Protein AF-A0A0C9TDG8-F1 (afdb_monomer_lite)

pLDDT: mean 86.63, std 16.66, range [38.88, 98.75]

Organism: NCBI:txid664439

Foldseek 3Di:
DDDDDDPPPCPDDDDPLNVVLVVLLVVLVVLLCCLVPPDDALVQLVDADPVDGPDGNQVVLLVSLLVQVQQLCQLPDDPPREREPVPRDPPDVSSRDSVVVNVSSVVSNVSSVVQVVDPDSPPPDDHHYDYDDDD

Radius of gyration: 19.98 Å; chains: 1; bounding box: 39×64×62 Å

Secondary structure (DSSP, 8-state):
----------PPPPPHHHHHHHHHHHHHHHHHHHHHHT--STHHHHPPPSSSTT--HHHHHHHHHHHHHHHHHHHTSPSS-EEESTT--SS-GGGT-HHHHHHHHHHHHHHHHHGGGSSP--TT---EEE-----

Structure (mmCIF, N/CA/C/O backbone):
data_AF-A0A0C9TDG8-F1
#
_entry.id   AF-A0A0C9TDG8-F1
#
loop_
_atom_site.group_PDB
_atom_site.id
_atom_site.type_symbol
_atom_site.label_atom_id
_atom_site.label_alt_id
_atom_site.label_comp_id
_atom_site.label_asym_id
_atom_site.label_entity_id
_atom_site.label_seq_id
_atom_site.pdbx_PDB_ins_code
_atom_site.Cartn_x
_atom_site.Cartn_y
_atom_site.Car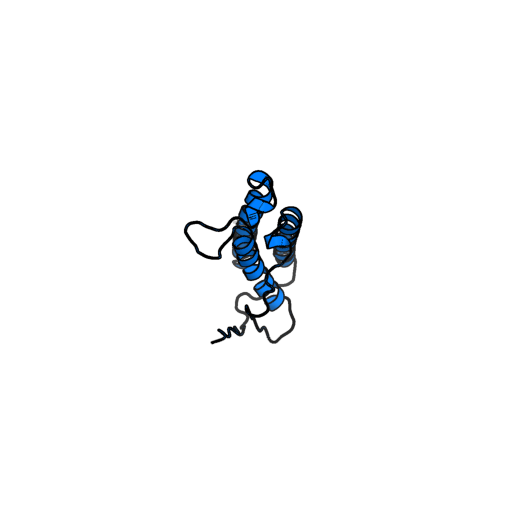tn_z
_atom_site.occupancy
_atom_site.B_iso_or_equiv
_atom_site.auth_seq_id
_atom_site.auth_comp_id
_atom_site.auth_asym_id
_atom_site.auth_atom_id
_atom_site.pdbx_PDB_model_num
ATOM 1 N N . MET A 1 1 ? 18.274 39.107 -44.497 1.00 38.97 1 MET A N 1
ATOM 2 C CA . MET A 1 1 ? 17.041 38.489 -43.977 1.00 38.97 1 MET A CA 1
ATOM 3 C C . MET A 1 1 ? 17.486 37.546 -42.884 1.00 38.97 1 MET A C 1
ATOM 5 O O . MET A 1 1 ? 18.145 36.566 -43.193 1.00 38.97 1 MET A O 1
ATOM 9 N N . SER A 1 2 ? 17.288 37.948 -41.633 1.00 38.88 2 SER A N 1
ATOM 10 C CA . SER A 1 2 ? 17.699 37.180 -40.458 1.00 38.88 2 SER A CA 1
ATOM 11 C C . SER A 1 2 ? 16.462 36.467 -39.932 1.00 38.88 2 SER A C 1
ATOM 13 O O . SER A 1 2 ? 15.526 37.137 -39.504 1.00 38.88 2 SER A O 1
ATOM 15 N N . GLU A 1 3 ? 16.435 35.140 -40.015 1.00 39.75 3 GLU A N 1
ATOM 16 C CA . GLU A 1 3 ? 15.420 34.321 -39.352 1.00 39.75 3 GLU A CA 1
ATOM 17 C C . GLU A 1 3 ? 15.849 34.093 -37.904 1.00 39.75 3 GLU A C 1
ATOM 19 O O . GLU A 1 3 ? 16.811 33.389 -37.605 1.00 39.75 3 GLU A O 1
ATOM 24 N N . THR A 1 4 ? 15.142 34.761 -37.002 1.00 43.66 4 THR A N 1
ATOM 25 C CA . THR A 1 4 ? 15.084 34.450 -35.577 1.00 43.66 4 THR A CA 1
ATOM 26 C C . THR A 1 4 ? 14.341 33.132 -35.392 1.00 43.66 4 THR A C 1
ATOM 28 O O . THR A 1 4 ? 13.128 33.079 -35.574 1.00 43.66 4 THR A O 1
ATOM 31 N N . THR A 1 5 ? 15.051 32.071 -35.017 1.00 43.44 5 THR A N 1
ATOM 32 C CA . THR A 1 5 ? 14.441 30.857 -34.465 1.00 43.44 5 THR A CA 1
ATOM 33 C C . THR A 1 5 ? 13.929 31.154 -33.061 1.00 43.44 5 THR A C 1
ATOM 35 O O . THR A 1 5 ? 14.720 31.376 -32.143 1.00 43.44 5 THR A O 1
ATOM 38 N N . GLU A 1 6 ? 12.605 31.179 -32.911 1.00 45.69 6 GLU A N 1
ATOM 39 C CA . GLU A 1 6 ? 11.919 31.178 -31.621 1.00 45.69 6 GLU A CA 1
ATOM 40 C C . GLU A 1 6 ? 12.302 29.918 -30.835 1.00 45.69 6 GLU A C 1
ATOM 42 O O . GLU A 1 6 ? 12.030 28.788 -31.243 1.00 45.69 6 GLU A O 1
ATOM 47 N N . SER A 1 7 ? 12.944 30.119 -29.688 1.00 45.50 7 SER A N 1
ATOM 48 C CA . SER A 1 7 ? 13.117 29.103 -28.658 1.00 45.50 7 SER A CA 1
ATOM 49 C C . SER A 1 7 ? 11.772 28.881 -27.967 1.00 45.50 7 SER A C 1
ATOM 51 O O . SER A 1 7 ? 11.445 29.564 -26.995 1.00 45.50 7 SER A O 1
ATOM 53 N N . GLY A 1 8 ? 10.976 27.960 -28.507 1.00 42.81 8 GLY A N 1
ATOM 54 C CA . GLY A 1 8 ? 9.799 27.431 -27.832 1.00 42.81 8 GLY A CA 1
ATOM 55 C C . GLY A 1 8 ? 10.227 26.680 -26.575 1.00 42.81 8 GLY A C 1
ATOM 56 O O . GLY A 1 8 ? 10.941 25.683 -26.658 1.00 42.81 8 GLY A O 1
ATOM 57 N N . ASP A 1 9 ? 9.794 27.183 -25.426 1.00 46.00 9 ASP A N 1
ATOM 58 C CA . ASP A 1 9 ? 9.895 26.546 -24.116 1.00 46.00 9 ASP A CA 1
ATOM 59 C C . ASP A 1 9 ? 9.060 25.251 -24.128 1.00 46.00 9 ASP A C 1
ATOM 61 O O . ASP A 1 9 ? 7.871 25.236 -23.810 1.00 46.00 9 ASP A O 1
ATOM 65 N N . HIS A 1 10 ? 9.645 24.163 -24.637 1.00 47.03 10 HIS A N 1
ATOM 66 C CA . HIS A 1 10 ? 9.066 22.825 -24.557 1.00 47.03 10 HIS A CA 1
ATOM 67 C C . HIS A 1 10 ? 9.347 22.293 -23.158 1.00 47.03 10 HIS A C 1
ATOM 69 O O . HIS A 1 10 ? 10.384 21.682 -22.903 1.00 47.03 10 HIS A O 1
ATOM 75 N N . ASN A 1 11 ? 8.414 22.537 -22.244 1.00 50.22 11 ASN A N 1
ATOM 76 C CA . ASN A 1 11 ? 8.374 21.786 -21.003 1.00 50.22 11 ASN A CA 1
ATOM 77 C C . ASN A 1 11 ? 8.141 20.309 -21.388 1.00 50.22 11 ASN A C 1
ATOM 79 O O . ASN A 1 11 ? 7.131 20.026 -22.039 1.00 50.22 11 ASN A O 1
ATOM 83 N N . PRO A 1 12 ? 9.069 19.377 -21.111 1.00 53.06 12 PRO A N 1
ATOM 84 C CA . PRO A 1 12 ? 8.899 17.993 -21.528 1.00 53.06 12 PRO A CA 1
ATOM 85 C C . PRO A 1 12 ? 7.684 17.399 -20.811 1.00 53.06 12 PRO A C 1
ATOM 87 O O . PRO A 1 12 ? 7.591 17.455 -19.585 1.00 53.06 12 PRO A O 1
ATOM 90 N N . GLU A 1 13 ? 6.750 16.840 -21.584 1.00 58.38 13 GLU A N 1
ATOM 91 C CA . GLU A 1 13 ? 5.613 16.095 -21.041 1.00 58.38 13 GLU A CA 1
ATOM 92 C C . GLU A 1 13 ? 6.117 15.033 -20.046 1.00 58.38 13 GLU A C 1
ATOM 94 O O . GLU A 1 13 ? 7.095 14.334 -20.347 1.00 58.38 13 GLU A O 1
ATOM 99 N N . PRO A 1 14 ? 5.488 14.890 -18.862 1.00 63.81 14 PRO A N 1
ATOM 100 C CA . PRO A 1 14 ? 5.902 13.897 -17.882 1.00 63.81 14 PRO A CA 1
ATOM 101 C C . PRO A 1 14 ? 5.906 12.506 -18.513 1.00 63.81 14 PRO A C 1
ATOM 103 O O . PRO A 1 14 ? 4.937 12.110 -19.166 1.00 63.81 14 PRO A O 1
ATOM 106 N N . THR A 1 15 ? 6.974 11.739 -18.293 1.00 79.06 15 THR A N 1
ATOM 107 C CA . THR A 1 15 ? 7.016 10.346 -18.748 1.00 79.06 15 THR A CA 1
ATOM 108 C C . THR A 1 15 ? 5.839 9.571 -18.143 1.00 79.06 15 THR A C 1
ATOM 110 O O . THR A 1 15 ? 5.379 9.869 -17.036 1.00 79.06 15 THR A O 1
ATOM 113 N N . GLN A 1 16 ? 5.341 8.550 -18.844 1.00 84.94 16 GLN A N 1
ATOM 114 C CA . GLN A 1 16 ? 4.245 7.706 -18.339 1.00 84.94 16 GLN A CA 1
ATOM 115 C C . GLN A 1 16 ? 4.560 7.129 -16.946 1.00 84.94 16 GLN A C 1
ATOM 117 O O . GLN A 1 16 ? 3.672 7.013 -16.104 1.00 84.94 16 GLN A O 1
ATOM 122 N N . LEU A 1 17 ? 5.838 6.846 -16.668 1.00 84.44 17 LEU A N 1
ATOM 123 C CA . LEU A 1 17 ? 6.305 6.394 -15.361 1.00 84.44 17 LEU A CA 1
ATOM 124 C C . LEU A 1 17 ? 6.061 7.448 -14.272 1.00 84.44 17 LEU A C 1
ATOM 126 O O . LEU A 1 17 ? 5.533 7.105 -13.218 1.00 84.44 17 LEU A O 1
ATOM 130 N N . ILE A 1 18 ? 6.368 8.724 -14.526 1.00 87.12 18 ILE A N 1
ATOM 131 C CA . ILE A 1 18 ? 6.111 9.816 -13.570 1.00 87.12 18 ILE A CA 1
ATOM 132 C C . ILE A 1 18 ? 4.613 9.912 -13.262 1.00 87.12 18 ILE A C 1
ATOM 134 O O . ILE A 1 18 ? 4.225 10.041 -12.101 1.00 87.12 18 ILE A O 1
ATOM 138 N N . GLN A 1 19 ? 3.753 9.784 -14.276 1.00 89.81 19 GLN A N 1
ATOM 139 C CA . GLN A 1 19 ? 2.301 9.796 -14.078 1.00 89.81 19 GLN A CA 1
ATOM 140 C C . GLN A 1 19 ? 1.831 8.605 -13.226 1.00 89.81 19 GLN A C 1
ATOM 142 O O . GLN A 1 19 ? 1.035 8.777 -12.301 1.00 89.81 19 GLN A O 1
ATOM 147 N N . LEU A 1 20 ? 2.355 7.402 -13.482 1.00 90.56 20 LEU A N 1
ATOM 148 C CA . LEU A 1 20 ? 2.047 6.208 -12.692 1.00 90.56 20 LEU A CA 1
ATOM 149 C C . LEU A 1 20 ? 2.544 6.327 -11.246 1.00 90.56 20 LEU A C 1
ATOM 151 O O . LEU A 1 20 ? 1.811 5.968 -10.322 1.00 90.56 20 LEU A O 1
ATOM 155 N N . LEU A 1 21 ? 3.746 6.865 -11.024 1.00 91.81 21 LEU A N 1
ATOM 156 C CA . LEU A 1 21 ? 4.288 7.121 -9.687 1.00 91.81 21 LEU A CA 1
ATOM 157 C C . LEU A 1 21 ? 3.463 8.174 -8.941 1.00 91.81 21 LEU A C 1
ATOM 159 O O . LEU A 1 21 ? 3.153 7.984 -7.761 1.00 91.81 21 LEU A O 1
ATOM 163 N N . PHE A 1 22 ? 3.030 9.237 -9.622 1.00 93.50 22 PHE A N 1
ATOM 164 C CA . PHE A 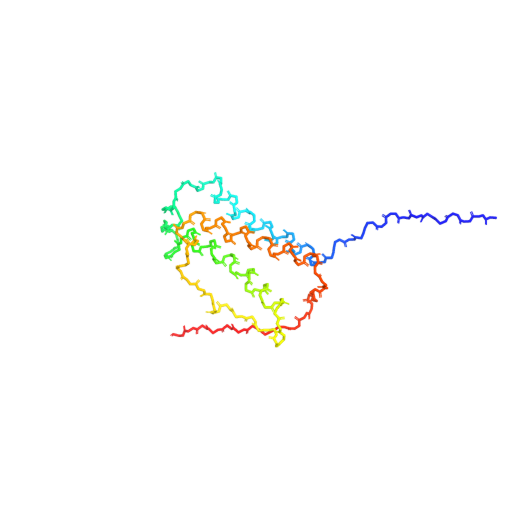1 22 ? 2.134 10.241 -9.052 1.00 93.50 22 PHE A CA 1
ATOM 165 C C . PHE A 1 22 ? 0.815 9.615 -8.583 1.00 93.50 22 PHE A C 1
ATOM 167 O O . PHE A 1 22 ? 0.414 9.800 -7.432 1.00 93.50 22 PHE A O 1
ATOM 174 N N . VAL A 1 23 ? 0.159 8.813 -9.426 1.00 94.94 23 VAL A N 1
ATOM 175 C CA . VAL A 1 23 ? -1.097 8.140 -9.054 1.00 94.94 23 VAL A CA 1
ATOM 176 C C . VAL A 1 23 ? -0.869 7.152 -7.907 1.00 94.94 23 VAL A C 1
ATOM 178 O O . VAL A 1 23 ? -1.623 7.152 -6.933 1.00 94.94 23 VAL A O 1
ATOM 181 N N . SER A 1 24 ? 0.196 6.353 -7.978 1.00 95.12 24 SER A N 1
ATOM 182 C CA . SER A 1 24 ? 0.526 5.340 -6.967 1.00 95.12 24 SER A CA 1
ATOM 183 C C . SER A 1 24 ? 0.770 5.965 -5.593 1.00 95.12 24 SER A C 1
ATOM 185 O O . SER A 1 24 ? 0.194 5.539 -4.590 1.00 95.12 24 SER A O 1
ATOM 187 N N . THR A 1 25 ? 1.583 7.022 -5.543 1.00 97.00 25 THR A N 1
ATOM 188 C CA . THR A 1 25 ? 1.864 7.751 -4.299 1.00 97.00 25 THR A CA 1
ATOM 189 C C . THR A 1 25 ? 0.632 8.491 -3.783 1.00 97.00 25 THR A C 1
ATOM 191 O O . THR A 1 25 ? 0.404 8.490 -2.577 1.00 97.00 25 THR A O 1
ATOM 194 N N . THR A 1 26 ? -0.218 9.031 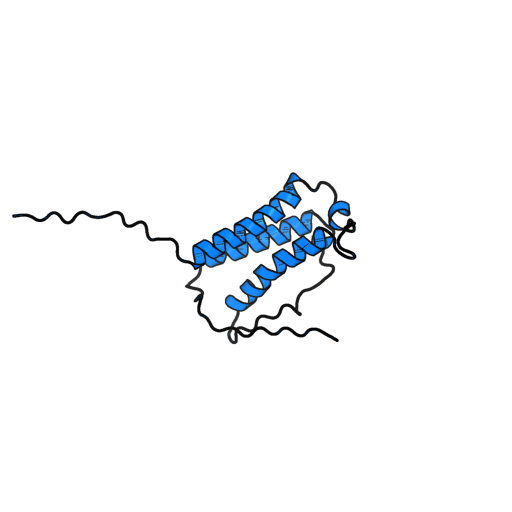-4.663 1.00 97.88 26 THR A N 1
ATOM 195 C CA . THR A 1 26 ? -1.487 9.671 -4.274 1.00 97.88 26 THR A CA 1
ATOM 196 C C . THR A 1 26 ? -2.447 8.690 -3.599 1.00 97.88 26 THR A C 1
ATOM 198 O O . THR A 1 26 ? -3.013 9.005 -2.553 1.00 97.88 26 THR A O 1
ATOM 201 N N . VAL A 1 27 ? -2.613 7.481 -4.144 1.00 97.75 27 VAL A N 1
ATOM 202 C CA . VAL A 1 27 ? -3.481 6.447 -3.549 1.00 97.75 27 VAL A CA 1
ATOM 203 C C . VAL A 1 27 ? -2.980 6.032 -2.161 1.00 97.75 27 VAL A C 1
ATOM 205 O O . VAL A 1 27 ? -3.764 5.932 -1.216 1.00 97.75 27 VAL A O 1
ATOM 208 N N . LEU A 1 28 ? -1.670 5.830 -2.001 1.00 98.25 28 LEU A N 1
ATOM 209 C CA . LEU A 1 28 ? -1.088 5.515 -0.693 1.00 98.25 28 LEU A CA 1
ATOM 210 C C . LEU A 1 28 ? -1.166 6.695 0.284 1.00 98.25 28 LEU A C 1
ATOM 212 O O . LEU A 1 28 ? -1.345 6.478 1.483 1.00 98.25 28 LEU A O 1
ATOM 216 N N . GLN A 1 29 ? -1.087 7.933 -0.207 1.00 98.50 29 GLN A N 1
ATOM 217 C CA . GLN A 1 29 ? -1.254 9.124 0.621 1.00 98.50 29 GLN A CA 1
ATOM 218 C C . GLN A 1 29 ? -2.675 9.215 1.183 1.00 98.50 29 GLN A C 1
ATOM 220 O O . GLN A 1 29 ? -2.827 9.473 2.369 1.00 98.50 29 GLN A O 1
ATOM 225 N N . GLN A 1 30 ? -3.709 8.897 0.399 1.00 98.38 30 GLN A N 1
ATOM 226 C CA . GLN A 1 30 ? -5.091 8.838 0.903 1.00 98.38 30 GLN A CA 1
ATOM 227 C C . GLN A 1 30 ? -5.244 7.820 2.044 1.00 98.38 30 GLN A C 1
ATOM 229 O O . GLN A 1 30 ? -5.924 8.078 3.040 1.00 98.38 30 GLN A O 1
ATOM 234 N N . ALA A 1 31 ? -4.586 6.664 1.920 1.00 98.25 31 ALA A N 1
ATOM 235 C CA . ALA A 1 31 ? -4.539 5.661 2.978 1.00 98.25 31 ALA A CA 1
ATOM 236 C C . ALA A 1 31 ? -3.820 6.187 4.234 1.00 98.25 31 ALA A C 1
ATOM 238 O O . ALA A 1 31 ? -4.292 5.972 5.350 1.00 98.25 31 ALA A O 1
ATOM 239 N N . LEU A 1 32 ? -2.708 6.906 4.065 1.00 98.69 32 LEU A N 1
ATOM 240 C CA . LEU A 1 32 ? -1.971 7.519 5.170 1.00 98.69 32 LEU A CA 1
ATOM 241 C C . LEU A 1 32 ? -2.778 8.640 5.844 1.00 98.69 32 LEU A C 1
ATOM 243 O O . LEU A 1 32 ? -2.814 8.715 7.071 1.00 98.69 32 LEU A O 1
ATOM 247 N N . ASP A 1 33 ? -3.482 9.459 5.068 1.00 98.69 33 ASP A N 1
ATOM 248 C CA . ASP A 1 33 ? -4.332 10.540 5.565 1.00 98.69 33 ASP A CA 1
ATOM 249 C C . ASP A 1 33 ? -5.502 9.999 6.391 1.00 98.69 33 ASP A C 1
ATOM 251 O O . ASP A 1 33 ? -5.824 10.564 7.436 1.00 98.69 33 ASP A O 1
ATOM 255 N N . LEU A 1 34 ? -6.096 8.868 5.990 1.00 98.44 34 LEU A N 1
ATOM 256 C CA . LEU A 1 34 ? -7.088 8.160 6.803 1.00 98.44 34 LEU A CA 1
ATOM 257 C C . LEU A 1 34 ? -6.506 7.786 8.178 1.00 98.44 34 LEU A C 1
ATOM 259 O O . LEU A 1 34 ? -7.124 8.048 9.211 1.00 98.44 34 LEU A O 1
ATOM 263 N N . VAL A 1 35 ? -5.311 7.193 8.202 1.00 98.44 35 VAL A N 1
ATOM 264 C CA . VAL A 1 35 ? -4.647 6.757 9.442 1.00 98.44 35 VAL A CA 1
ATOM 265 C C . VAL A 1 35 ? -4.219 7.944 10.316 1.00 98.44 35 VAL A C 1
ATOM 267 O O . VAL A 1 35 ? -4.246 7.838 11.540 1.00 98.44 35 VAL A O 1
ATOM 270 N N . ASN A 1 36 ? -3.823 9.066 9.714 1.00 98.31 36 ASN A N 1
ATOM 271 C CA . ASN A 1 36 ? -3.367 10.256 10.436 1.00 98.31 36 ASN A CA 1
ATOM 272 C C . ASN A 1 36 ? -4.516 11.101 10.987 1.00 98.31 36 ASN A C 1
ATOM 274 O O . ASN A 1 36 ? -4.405 11.629 12.090 1.00 98.31 36 ASN A O 1
ATOM 278 N N . ASN A 1 37 ? -5.592 11.246 10.214 1.00 98.19 37 ASN A N 1
ATOM 279 C CA . ASN A 1 37 ? -6.576 12.303 10.442 1.00 98.19 37 ASN A CA 1
ATOM 280 C C . ASN A 1 37 ? -7.960 11.779 10.842 1.00 98.19 37 ASN A C 1
ATOM 282 O O . ASN A 1 37 ? -8.779 12.555 11.329 1.00 98.19 37 ASN A O 1
ATOM 286 N N . VAL A 1 38 ? -8.245 10.490 10.632 1.00 98.19 38 VAL A N 1
ATOM 287 C CA . VAL A 1 38 ? -9.578 9.909 10.877 1.00 98.19 38 VAL A CA 1
ATOM 288 C C . VAL A 1 38 ? -9.540 8.833 11.956 1.00 98.19 38 VAL A C 1
ATOM 290 O O . VAL A 1 38 ? -10.413 8.797 12.823 1.00 98.19 38 VAL A O 1
ATOM 293 N N . LEU A 1 39 ? -8.546 7.944 11.918 1.00 98.12 39 LEU A N 1
ATOM 294 C CA . LEU A 1 39 ? -8.411 6.878 12.908 1.00 98.12 39 LEU A CA 1
ATOM 295 C C . LEU A 1 39 ? -7.703 7.396 14.164 1.00 98.12 39 LEU A C 1
ATOM 297 O O . LEU A 1 39 ? -6.607 7.945 14.097 1.00 98.12 39 LEU A O 1
ATOM 301 N N . THR A 1 40 ? -8.321 7.187 15.321 1.00 97.81 40 THR A N 1
ATOM 302 C CA . THR A 1 40 ? -7.847 7.683 16.619 1.00 97.81 40 THR A CA 1
ATOM 303 C C . THR A 1 40 ? -7.427 6.563 17.568 1.00 97.81 40 THR A C 1
ATOM 305 O O . THR A 1 40 ? -6.688 6.820 18.517 1.00 97.81 40 THR A O 1
ATOM 308 N N . GLN A 1 41 ? -7.868 5.325 17.327 1.00 98.25 41 GLN A N 1
ATOM 309 C CA . GLN A 1 41 ? -7.587 4.162 18.167 1.00 98.25 41 GLN A CA 1
ATOM 310 C C . GLN A 1 41 ? -7.287 2.905 17.336 1.00 98.25 41 GLN A C 1
ATOM 312 O O . GLN A 1 41 ? -7.923 2.645 16.314 1.00 98.25 41 GLN A O 1
ATOM 317 N N . ASP A 1 42 ? -6.351 2.084 17.818 1.00 98.38 42 ASP A N 1
ATOM 318 C CA . ASP A 1 42 ? -5.902 0.843 17.164 1.00 98.38 42 ASP A CA 1
ATOM 319 C C . ASP A 1 42 ? -7.046 -0.152 16.891 1.00 98.38 42 ASP A C 1
ATOM 321 O O . ASP A 1 42 ? -7.079 -0.810 15.851 1.00 98.38 42 ASP A O 1
ATOM 325 N N . ASN A 1 43 ? -8.044 -0.221 17.777 1.00 97.81 43 ASN A N 1
ATOM 326 C CA . ASN A 1 43 ? -9.206 -1.105 17.619 1.00 97.81 43 ASN A CA 1
ATOM 327 C C . ASN A 1 43 ? -10.053 -0.798 16.365 1.00 97.81 43 ASN A C 1
ATOM 329 O O . ASN A 1 43 ? -10.776 -1.671 15.886 1.00 97.81 43 ASN A O 1
ATOM 333 N N . GLN A 1 44 ? -9.957 0.405 15.794 1.00 98.19 44 GLN A N 1
ATOM 334 C CA . GLN A 1 44 ? -10.666 0.757 14.565 1.00 98.19 44 GLN A CA 1
ATOM 335 C C . GLN A 1 44 ? -10.080 0.035 13.344 1.00 98.19 44 GLN A C 1
ATOM 337 O O . GLN A 1 44 ? -10.813 -0.256 12.399 1.00 98.19 44 GLN A O 1
ATOM 342 N N . LEU A 1 45 ? -8.790 -0.322 13.367 1.00 98.25 45 LEU A N 1
ATOM 343 C CA . LEU A 1 45 ? -8.152 -1.090 12.292 1.00 98.25 45 LEU A CA 1
ATOM 344 C C . LEU A 1 45 ? -8.665 -2.533 12.219 1.00 98.25 45 LEU A C 1
ATOM 346 O O . LEU A 1 45 ? -8.691 -3.123 11.136 1.00 98.25 45 LEU A O 1
ATOM 350 N N . THR A 1 46 ? -9.096 -3.094 13.350 1.00 97.94 46 THR A N 1
ATOM 351 C CA . THR A 1 46 ? -9.516 -4.499 13.482 1.00 97.94 46 THR A CA 1
ATOM 352 C C . THR A 1 46 ? -11.033 -4.680 13.537 1.00 97.94 46 THR A C 1
ATOM 354 O O . THR A 1 46 ? -11.520 -5.816 13.520 1.00 97.94 46 THR A O 1
ATOM 357 N N . ALA A 1 47 ? -11.789 -3.577 13.546 1.00 97.38 47 ALA A N 1
ATOM 358 C CA . ALA A 1 47 ? -13.242 -3.592 13.492 1.00 97.38 47 ALA A CA 1
ATOM 359 C C . ALA A 1 47 ? -13.733 -4.382 12.266 1.00 97.38 47 ALA A C 1
ATOM 361 O O . ALA A 1 47 ? -13.364 -4.093 11.124 1.00 97.38 47 ALA A O 1
ATOM 362 N N . GLN A 1 48 ? -14.562 -5.397 12.519 1.00 97.38 48 GLN A N 1
ATOM 363 C CA . GLN A 1 48 ? -15.115 -6.244 11.466 1.00 97.38 48 GLN A CA 1
ATOM 364 C C . GLN A 1 48 ? -16.122 -5.460 10.629 1.00 97.38 48 GLN A C 1
ATOM 366 O O . GLN A 1 48 ? -17.017 -4.795 11.161 1.00 97.38 48 GLN A O 1
ATOM 371 N N . SER A 1 49 ? -15.995 -5.564 9.310 1.00 95.25 49 SER A N 1
ATOM 372 C CA . SER A 1 49 ? -16.968 -4.977 8.399 1.00 95.25 49 SER A CA 1
ATOM 373 C C . SER A 1 49 ? -18.331 -5.652 8.551 1.00 95.25 49 SER A C 1
ATOM 375 O O . SER A 1 49 ? -18.444 -6.876 8.583 1.00 95.25 49 SER A O 1
ATOM 377 N N . LYS A 1 50 ? -19.387 -4.833 8.582 1.00 95.56 50 LYS A N 1
ATOM 378 C CA . LYS A 1 50 ? -20.782 -5.302 8.570 1.00 95.56 50 LYS A CA 1
ATOM 379 C C . LYS A 1 50 ? -21.221 -5.823 7.198 1.00 95.56 50 LYS A C 1
ATOM 381 O O . LYS A 1 50 ? -22.219 -6.527 7.116 1.00 95.56 50 LYS A O 1
ATOM 386 N N . TYR A 1 51 ? -20.497 -5.457 6.140 1.00 93.44 51 TYR A N 1
ATOM 387 C CA . TYR A 1 51 ? -20.878 -5.725 4.749 1.00 93.44 51 TYR A CA 1
ATOM 388 C C . TYR A 1 51 ? -19.921 -6.681 4.033 1.00 93.44 51 TYR A C 1
ATOM 390 O O . TYR A 1 51 ? -20.301 -7.295 3.043 1.00 93.44 51 TYR A O 1
ATOM 398 N N . LEU A 1 52 ? -18.687 -6.821 4.527 1.00 90.38 52 LEU A N 1
ATOM 399 C CA . LEU A 1 52 ? -17.657 -7.688 3.955 1.00 90.38 52 LEU A CA 1
ATOM 400 C C . LEU A 1 52 ? -17.122 -8.627 5.048 1.00 90.38 52 LEU A C 1
ATOM 402 O O . LEU A 1 52 ? -16.216 -8.241 5.791 1.00 90.38 52 LEU A O 1
ATOM 406 N N . PRO A 1 53 ? -17.687 -9.839 5.188 1.00 92.44 53 PRO A N 1
ATOM 407 C CA . PRO A 1 53 ? -17.269 -10.789 6.212 1.00 92.44 53 PRO A CA 1
ATOM 408 C C . PRO A 1 53 ? -15.758 -11.048 6.193 1.00 92.44 53 PRO A C 1
ATOM 410 O O . PRO A 1 53 ? -15.168 -11.299 5.145 1.00 92.44 53 PRO A O 1
ATOM 413 N N . GLY A 1 54 ? -15.126 -10.981 7.366 1.00 91.25 54 GLY A N 1
ATOM 414 C CA . GLY A 1 54 ? -13.689 -11.218 7.534 1.00 91.25 54 GLY A CA 1
ATOM 415 C C . GLY A 1 54 ? -12.779 -10.045 7.144 1.00 91.25 54 GLY A C 1
ATOM 416 O O . GLY A 1 54 ? -11.566 -10.130 7.378 1.00 91.25 54 GLY A O 1
ATOM 417 N N . SER A 1 55 ? -13.330 -8.953 6.607 1.00 95.31 55 SER A N 1
ATOM 418 C CA . SER A 1 55 ? -12.583 -7.741 6.264 1.00 95.31 55 SER A CA 1
ATOM 419 C C . SER A 1 55 ? -12.523 -6.743 7.416 1.00 95.31 55 SER A C 1
ATOM 421 O O . SER A 1 55 ? -13.484 -6.556 8.163 1.00 95.31 55 SER A O 1
ATOM 423 N N . THR A 1 56 ? -11.392 -6.046 7.506 1.00 97.81 56 THR A N 1
ATOM 424 C CA . THR A 1 56 ? -11.162 -4.923 8.422 1.00 97.81 56 THR A CA 1
ATOM 425 C C . THR A 1 56 ? -10.423 -3.809 7.683 1.00 97.81 56 THR A C 1
ATOM 427 O O . THR A 1 56 ? -9.845 -4.049 6.618 1.00 97.81 56 THR A O 1
ATOM 430 N N . ILE A 1 57 ? -10.407 -2.596 8.245 1.00 97.88 57 ILE A N 1
ATOM 431 C CA . ILE A 1 57 ? -9.654 -1.470 7.670 1.00 97.88 57 ILE A CA 1
ATOM 432 C C . ILE A 1 57 ? -8.169 -1.835 7.547 1.00 97.88 57 ILE A C 1
ATOM 434 O O . ILE A 1 57 ? -7.603 -1.720 6.462 1.00 97.88 57 ILE A O 1
ATOM 438 N N . GLY A 1 58 ? -7.557 -2.362 8.612 1.00 98.00 58 GLY A N 1
ATOM 439 C CA . GLY A 1 58 ? -6.146 -2.752 8.619 1.00 98.00 58 GLY A CA 1
ATOM 440 C C . GLY A 1 58 ? -5.795 -3.768 7.528 1.00 98.00 58 GLY A C 1
ATOM 441 O O . GLY A 1 58 ? -4.812 -3.589 6.809 1.00 98.00 58 GLY A O 1
ATOM 442 N N . LYS A 1 59 ? -6.647 -4.781 7.310 1.00 97.12 59 LYS A N 1
ATOM 443 C CA . LYS A 1 59 ? -6.459 -5.765 6.230 1.00 97.12 59 LYS A CA 1
ATOM 444 C C . LYS A 1 59 ? -6.502 -5.130 4.841 1.00 97.12 59 LYS A C 1
ATOM 446 O O . LYS A 1 59 ? -5.733 -5.545 3.973 1.00 97.12 59 LYS A O 1
ATOM 451 N N . HIS A 1 60 ? -7.384 -4.154 4.621 1.00 96.88 60 HIS A N 1
ATOM 452 C CA . HIS A 1 60 ? -7.469 -3.430 3.352 1.00 96.88 60 HIS A CA 1
ATOM 453 C C . HIS A 1 60 ? -6.254 -2.530 3.123 1.00 96.88 60 HIS A C 1
ATOM 455 O O . HIS A 1 60 ? -5.689 -2.563 2.032 1.00 96.88 60 HIS A O 1
ATOM 461 N N . LEU A 1 61 ? -5.810 -1.798 4.149 1.00 97.88 61 LEU A N 1
ATOM 462 C CA . LEU A 1 61 ? -4.609 -0.963 4.070 1.00 97.88 61 LEU A CA 1
ATOM 463 C C . LEU A 1 61 ? -3.369 -1.801 3.744 1.00 97.88 61 LEU A C 1
ATOM 465 O O . LEU A 1 61 ? -2.633 -1.465 2.817 1.00 97.88 61 LEU A O 1
ATOM 469 N N . ARG A 1 62 ? -3.178 -2.934 4.437 1.00 97.62 62 ARG A N 1
ATOM 470 C CA . ARG A 1 62 ? -2.096 -3.879 4.122 1.00 97.62 62 ARG A CA 1
ATOM 471 C C . ARG A 1 62 ? -2.218 -4.391 2.691 1.00 97.62 62 ARG A C 1
ATOM 473 O O . ARG A 1 62 ? -1.237 -4.395 1.957 1.00 97.62 62 ARG A O 1
ATOM 480 N N . HIS A 1 63 ? -3.418 -4.788 2.268 1.00 95.31 63 HIS A N 1
ATOM 481 C CA . HIS A 1 63 ? -3.619 -5.309 0.919 1.00 95.31 63 HIS A CA 1
ATOM 482 C C . HIS A 1 63 ? -3.238 -4.295 -0.166 1.00 95.31 63 HIS A C 1
ATOM 484 O O . HIS A 1 63 ? -2.512 -4.658 -1.089 1.00 95.31 63 HIS A O 1
ATOM 490 N N . ALA A 1 64 ? -3.689 -3.047 -0.039 1.00 95.19 64 ALA A N 1
ATOM 491 C CA . ALA A 1 64 ? -3.363 -1.990 -0.988 1.00 95.19 64 ALA A CA 1
ATOM 492 C C . ALA A 1 64 ? -1.852 -1.716 -1.020 1.00 95.19 64 ALA A C 1
ATOM 494 O O . ALA A 1 64 ? -1.249 -1.736 -2.090 1.00 95.19 64 ALA A O 1
ATOM 495 N N . ARG A 1 65 ? -1.222 -1.543 0.151 1.00 97.19 65 ARG A N 1
ATOM 496 C CA . ARG A 1 65 ? 0.224 -1.301 0.273 1.00 97.19 65 ARG A CA 1
ATOM 497 C C . ARG A 1 65 ? 1.062 -2.423 -0.340 1.00 97.19 65 ARG A C 1
ATOM 499 O O . ARG A 1 65 ? 2.025 -2.145 -1.051 1.00 97.19 65 ARG A O 1
ATOM 506 N N . ASP A 1 66 ? 0.711 -3.679 -0.069 1.00 95.62 66 ASP A N 1
ATOM 507 C CA . ASP A 1 66 ? 1.483 -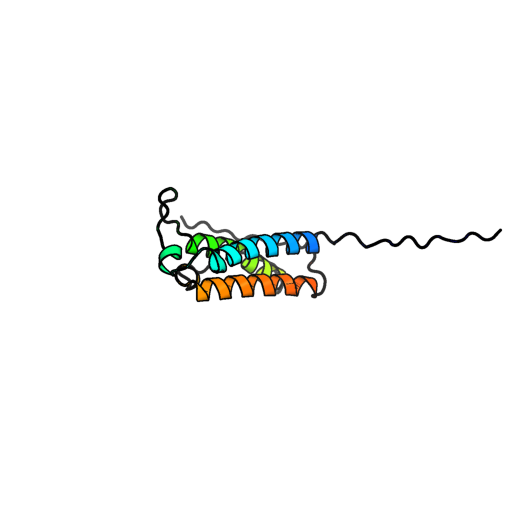4.829 -0.548 1.00 95.62 66 ASP A CA 1
ATOM 508 C C . ASP A 1 66 ? 1.464 -4.944 -2.070 1.00 95.62 66 ASP A C 1
ATOM 510 O O . ASP A 1 66 ? 2.443 -5.400 -2.647 1.00 95.62 66 ASP A O 1
ATOM 514 N N . HIS A 1 67 ? 0.390 -4.503 -2.730 1.00 93.50 67 HIS A N 1
ATOM 515 C CA . HIS A 1 67 ? 0.321 -4.533 -4.188 1.00 93.50 67 HIS A CA 1
ATOM 516 C C . HIS A 1 67 ? 1.437 -3.694 -4.825 1.00 93.50 67 HIS A C 1
ATOM 518 O O . HIS A 1 67 ? 2.144 -4.178 -5.706 1.00 93.50 67 HIS A O 1
ATOM 524 N N . PHE A 1 68 ? 1.640 -2.471 -4.325 1.00 95.06 68 PHE A N 1
ATOM 525 C CA . PHE A 1 68 ? 2.698 -1.584 -4.807 1.00 95.06 68 PHE A CA 1
ATOM 526 C C . PHE A 1 68 ? 4.085 -2.111 -4.467 1.00 95.06 68 PHE A C 1
ATOM 528 O O . PHE A 1 68 ? 4.973 -2.091 -5.310 1.00 95.06 68 PHE A O 1
ATOM 535 N N . ILE A 1 69 ? 4.279 -2.591 -3.239 1.00 95.12 69 ILE A N 1
ATOM 536 C CA . ILE A 1 69 ? 5.619 -2.960 -2.788 1.00 95.12 69 ILE A CA 1
ATOM 537 C C . ILE A 1 69 ? 6.096 -4.259 -3.418 1.00 95.12 69 ILE A C 1
ATOM 539 O O . ILE A 1 69 ? 7.259 -4.342 -3.776 1.00 95.12 69 ILE A O 1
ATOM 543 N N . LEU A 1 70 ? 5.218 -5.236 -3.633 1.00 94.38 70 LEU A N 1
ATOM 544 C CA . LEU A 1 70 ? 5.613 -6.462 -4.324 1.00 94.38 70 LEU A CA 1
ATOM 545 C C . LEU A 1 70 ? 6.000 -6.205 -5.777 1.00 94.38 70 LEU A C 1
ATOM 547 O O . LE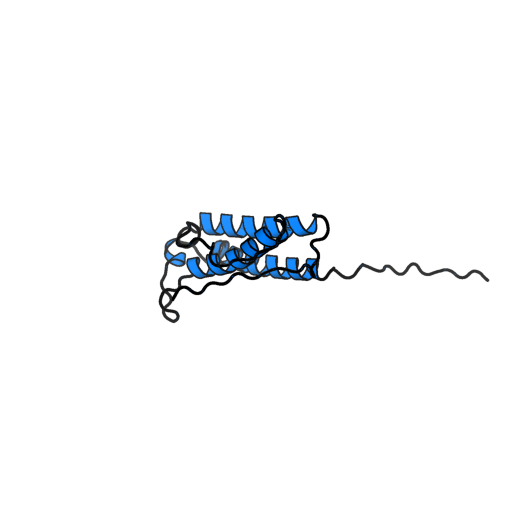U A 1 70 ? 6.968 -6.784 -6.261 1.00 94.38 70 LEU A O 1
ATOM 551 N N . LEU A 1 71 ? 5.271 -5.319 -6.461 1.00 92.31 71 LEU A N 1
ATOM 552 C CA . LEU A 1 71 ? 5.652 -4.896 -7.801 1.00 92.31 71 LEU A CA 1
ATOM 553 C C . LEU A 1 71 ? 6.989 -4.150 -7.773 1.00 92.31 71 LEU A C 1
ATOM 555 O O . LEU A 1 71 ? 7.867 -4.464 -8.568 1.00 92.31 71 LEU A O 1
ATOM 559 N N . LEU A 1 72 ? 7.164 -3.222 -6.828 1.00 91.81 72 LEU A N 1
ATOM 560 C CA . LEU A 1 72 ? 8.407 -2.477 -6.655 1.00 91.81 72 LEU A CA 1
ATOM 561 C C . LEU A 1 72 ? 9.604 -3.399 -6.391 1.00 91.81 72 LEU A C 1
ATOM 563 O O . LEU A 1 72 ? 10.629 -3.272 -7.054 1.00 91.81 72 LEU A O 1
ATOM 567 N N . ASP A 1 73 ? 9.471 -4.335 -5.451 1.00 92.25 73 ASP A N 1
ATOM 568 C CA . ASP A 1 73 ? 10.488 -5.337 -5.118 1.00 92.25 73 ASP A CA 1
ATOM 569 C C . ASP A 1 73 ? 10.837 -6.193 -6.347 1.00 92.25 73 ASP A C 1
ATOM 571 O O . ASP A 1 73 ? 12.004 -6.498 -6.573 1.00 92.25 73 ASP A O 1
ATOM 575 N N . CYS A 1 74 ? 9.841 -6.539 -7.170 1.00 91.94 74 CYS A N 1
ATOM 576 C CA . CYS A 1 74 ? 10.052 -7.271 -8.416 1.00 91.94 74 CYS A CA 1
ATOM 577 C C . CYS A 1 74 ? 10.854 -6.449 -9.435 1.00 91.94 74 CYS A C 1
ATOM 579 O O . CYS A 1 74 ? 11.874 -6.928 -9.915 1.00 91.94 74 CYS A O 1
ATOM 581 N N . VAL A 1 75 ? 10.425 -5.226 -9.770 1.00 88.19 75 VAL A N 1
ATOM 582 C CA . VAL A 1 75 ? 11.041 -4.436 -10.860 1.00 88.19 75 VAL A CA 1
ATOM 583 C C . VAL A 1 75 ? 12.401 -3.842 -10.492 1.00 88.19 75 VAL A C 1
ATOM 585 O O . VAL A 1 75 ? 13.204 -3.558 -11.372 1.00 88.19 75 VAL A O 1
ATOM 588 N N . THR A 1 76 ? 12.679 -3.674 -9.196 1.00 88.50 76 THR A N 1
ATOM 589 C CA . THR A 1 76 ? 13.995 -3.239 -8.686 1.00 88.50 76 THR A CA 1
ATOM 590 C C . THR A 1 76 ? 14.932 -4.403 -8.366 1.00 88.50 76 THR A C 1
ATOM 592 O O . THR A 1 76 ? 16.099 -4.184 -8.035 1.00 88.50 76 THR A O 1
ATOM 595 N N . GLY A 1 77 ? 14.425 -5.635 -8.435 1.00 88.06 77 GLY A N 1
ATOM 596 C CA . GLY A 1 77 ? 15.180 -6.853 -8.181 1.00 88.06 77 GLY A CA 1
ATOM 597 C C . GLY A 1 77 ? 16.103 -7.248 -9.335 1.00 88.06 77 GLY A C 1
ATOM 598 O O . GLY A 1 77 ? 16.243 -6.552 -10.339 1.00 88.06 77 GLY A O 1
ATOM 599 N N . ALA A 1 78 ? 16.738 -8.409 -9.186 1.00 86.56 78 ALA A N 1
ATOM 600 C CA . ALA A 1 78 ? 17.508 -9.029 -10.257 1.00 86.56 78 ALA A CA 1
ATOM 601 C C . ALA A 1 78 ? 16.603 -9.860 -11.178 1.00 86.56 78 ALA A C 1
ATOM 603 O O . ALA A 1 78 ? 15.594 -10.414 -10.738 1.00 86.56 78 ALA A O 1
ATOM 604 N N . GLU A 1 79 ? 17.006 -10.001 -12.440 1.00 88.31 79 GLU A N 1
ATOM 605 C CA . GLU A 1 79 ? 16.357 -10.924 -13.369 1.00 88.31 79 GLU A CA 1
ATOM 606 C C . GLU A 1 79 ? 16.481 -12.392 -12.905 1.00 88.31 79 GLU A C 1
ATOM 608 O O . GLU A 1 79 ? 17.501 -12.775 -12.319 1.00 88.31 79 GLU A O 1
ATOM 613 N N . PRO A 1 80 ? 15.486 -13.250 -13.208 1.00 91.25 80 PRO A N 1
ATOM 614 C CA . PRO A 1 80 ? 14.247 -12.947 -13.931 1.00 91.25 80 PRO A CA 1
ATOM 615 C C . PRO A 1 80 ? 13.199 -12.232 -13.061 1.00 91.25 80 PRO A C 1
ATOM 617 O O . PRO A 1 80 ? 13.007 -12.566 -11.893 1.00 91.25 80 PRO A O 1
ATOM 620 N N . TYR A 1 81 ? 12.451 -11.303 -13.661 1.00 92.88 81 TYR A N 1
ATOM 621 C CA . TYR A 1 81 ? 11.367 -10.583 -12.988 1.00 92.88 81 TYR A CA 1
ATOM 622 C C . TYR A 1 81 ? 10.136 -11.477 -12.798 1.00 92.88 81 TYR A C 1
ATOM 624 O O . TYR A 1 81 ? 9.310 -11.642 -13.701 1.00 92.88 81 TYR A O 1
ATOM 632 N N . VAL A 1 82 ? 10.024 -12.077 -11.611 1.00 93.50 82 VAL A N 1
ATOM 633 C CA . VAL A 1 82 ? 8.902 -12.938 -11.223 1.00 93.50 82 VAL A CA 1
ATOM 634 C C . VAL A 1 82 ? 8.103 -12.268 -10.110 1.00 93.50 82 VAL A C 1
ATOM 636 O O . VAL A 1 82 ? 8.500 -12.268 -8.946 1.00 93.50 82 VAL A O 1
ATOM 639 N N . LEU A 1 83 ? 6.937 -11.733 -10.461 1.00 93.06 83 LEU A N 1
ATOM 640 C CA . LEU A 1 83 ? 6.004 -11.150 -9.508 1.00 93.06 83 LEU A CA 1
ATOM 641 C C . LEU A 1 83 ? 5.148 -12.258 -8.892 1.00 93.06 83 LEU A C 1
ATOM 643 O O . LEU A 1 83 ? 4.467 -12.989 -9.608 1.00 93.06 83 LEU A O 1
ATOM 647 N N . SER A 1 84 ? 5.126 -12.361 -7.563 1.00 91.44 84 SER A N 1
ATOM 648 C CA . SER A 1 84 ? 4.215 -13.262 -6.854 1.00 91.44 84 SER A CA 1
ATOM 649 C C . SER A 1 84 ? 3.483 -12.545 -5.731 1.00 91.44 84 SER A C 1
ATOM 651 O O . SER A 1 84 ? 4.096 -11.943 -4.852 1.00 91.44 84 SER A O 1
ATOM 653 N N . TYR A 1 85 ? 2.154 -12.652 -5.725 1.00 86.81 85 TYR A N 1
ATOM 654 C CA . TYR A 1 85 ? 1.328 -12.143 -4.629 1.00 86.81 85 TYR A CA 1
ATOM 655 C C . TYR A 1 85 ? 1.184 -13.144 -3.478 1.00 86.81 85 TYR A C 1
ATOM 657 O O . TYR A 1 85 ? 0.644 -12.794 -2.427 1.00 86.81 85 TYR A O 1
ATOM 665 N N . ASP A 1 86 ? 1.661 -14.375 -3.626 1.00 86.00 86 ASP A N 1
ATOM 666 C CA . ASP A 1 86 ? 1.493 -15.408 -2.598 1.00 86.00 86 ASP A CA 1
ATOM 667 C C . ASP A 1 86 ? 2.528 -15.286 -1.477 1.00 86.00 86 ASP A C 1
ATOM 669 O O . ASP A 1 86 ? 2.325 -15.814 -0.387 1.00 86.00 86 ASP A O 1
ATOM 673 N N . ILE A 1 87 ? 3.581 -14.490 -1.689 1.00 86.44 87 ILE A N 1
ATOM 674 C CA . ILE A 1 87 ? 4.596 -14.186 -0.670 1.00 86.44 87 ILE A CA 1
ATOM 675 C C . ILE A 1 87 ? 4.127 -13.142 0.357 1.00 86.44 87 ILE A C 1
ATOM 677 O O . ILE A 1 87 ? 4.865 -12.801 1.281 1.00 86.44 87 ILE A O 1
ATOM 681 N N . ARG A 1 88 ? 2.903 -12.612 0.209 1.00 87.06 88 ARG A N 1
ATOM 682 C CA . ARG A 1 88 ? 2.321 -11.660 1.165 1.00 87.06 88 ARG A CA 1
ATOM 683 C C . ARG A 1 88 ? 2.227 -12.288 2.547 1.00 87.06 88 ARG A C 1
ATOM 685 O O . ARG A 1 88 ? 1.565 -13.308 2.739 1.00 87.06 88 ARG A O 1
ATOM 692 N N . SER A 1 89 ? 2.785 -11.594 3.530 1.00 87.75 89 SER A N 1
ATOM 693 C CA . SER A 1 89 ? 2.550 -11.917 4.931 1.00 87.75 89 SER A CA 1
ATOM 694 C C . SER A 1 89 ? 1.194 -11.375 5.390 1.00 87.75 89 SER A C 1
ATOM 696 O O . SER A 1 89 ? 0.746 -10.313 4.954 1.00 87.75 89 SER A O 1
ATOM 698 N N . ARG A 1 90 ? 0.523 -12.116 6.271 1.00 89.00 90 ARG A N 1
ATOM 699 C CA . ARG A 1 90 ? -0.757 -11.739 6.893 1.00 89.00 90 ARG A CA 1
ATOM 700 C C . ARG A 1 90 ? -0.562 -11.551 8.389 1.00 89.00 90 ARG A C 1
ATOM 702 O O . ARG A 1 90 ? 0.377 -12.105 8.954 1.00 89.00 90 ARG A O 1
ATOM 709 N N . ASN A 1 91 ? -1.493 -10.847 9.033 1.00 92.00 91 ASN A N 1
ATOM 710 C CA . ASN A 1 91 ? -1.414 -10.533 10.464 1.00 92.00 91 ASN A CA 1
ATOM 711 C C . ASN A 1 91 ? -0.152 -9.716 10.794 1.00 92.00 91 ASN A C 1
ATOM 713 O O . ASN A 1 91 ? 0.489 -9.916 11.825 1.00 92.00 91 ASN A O 1
ATOM 717 N N . THR A 1 92 ? 0.236 -8.820 9.884 1.00 95.81 92 THR A N 1
ATOM 718 C CA . THR A 1 92 ? 1.357 -7.908 10.110 1.00 95.81 92 THR A CA 1
ATOM 719 C C . THR A 1 92 ? 0.950 -6.812 11.103 1.00 95.81 92 THR A C 1
ATOM 721 O O . THR A 1 92 ? -0.239 -6.494 11.204 1.00 95.81 92 THR A O 1
ATOM 724 N N . PRO A 1 93 ? 1.901 -6.179 11.817 1.00 97.94 93 PRO A N 1
ATOM 725 C CA . PRO A 1 93 ? 1.572 -5.169 12.827 1.00 97.94 93 PRO A CA 1
ATOM 726 C C . PRO A 1 93 ? 0.714 -4.000 12.310 1.00 97.94 93 PRO A C 1
ATOM 728 O O . PRO A 1 93 ? -0.140 -3.496 13.039 1.00 97.94 93 PRO A O 1
ATOM 731 N N . MET A 1 94 ? 0.853 -3.616 11.033 1.00 98.12 94 MET A N 1
ATOM 732 C CA . MET A 1 94 ? 0.021 -2.568 10.420 1.00 98.12 94 MET A CA 1
ATOM 733 C C . MET A 1 94 ? -1.477 -2.906 10.353 1.00 98.12 94 MET A C 1
ATOM 735 O O . MET A 1 94 ? -2.295 -2.005 10.185 1.00 98.12 94 MET A O 1
ATOM 739 N N . GLU A 1 95 ? -1.867 -4.181 10.467 1.00 98.31 95 GLU A N 1
ATOM 740 C CA . GLU A 1 95 ? -3.282 -4.566 10.469 1.00 98.31 95 GLU A CA 1
ATOM 741 C C . GLU A 1 95 ? -3.992 -4.199 11.783 1.00 98.31 95 GLU A C 1
ATOM 743 O O . GLU A 1 95 ? -5.224 -4.155 11.813 1.00 98.31 95 GLU A O 1
ATOM 748 N N . SER A 1 96 ? -3.242 -3.939 12.860 1.00 98.31 96 SER A N 1
ATOM 749 C CA . SER A 1 96 ? -3.795 -3.742 14.205 1.00 98.31 96 SER A CA 1
ATOM 750 C C . SER A 1 96 ? -3.184 -2.594 15.003 1.00 98.31 96 SER A C 1
ATOM 752 O O . SER A 1 96 ? -3.639 -2.351 16.114 1.00 98.31 96 SER A O 1
ATOM 754 N N . ASN A 1 97 ? -2.171 -1.899 14.482 1.00 98.62 97 ASN A N 1
ATOM 755 C CA . ASN A 1 97 ? -1.532 -0.782 15.168 1.00 98.62 97 ASN A CA 1
ATOM 756 C C . ASN A 1 97 ? -1.372 0.431 14.240 1.00 98.62 97 ASN A C 1
ATOM 758 O O . ASN A 1 97 ? -0.783 0.333 13.162 1.00 98.62 97 ASN A O 1
ATOM 762 N N . LEU A 1 98 ? -1.886 1.589 14.663 1.00 98.69 98 LEU A N 1
ATOM 763 C CA . LEU A 1 98 ? -1.886 2.814 13.861 1.00 98.69 98 LEU A CA 1
ATOM 764 C C . LEU A 1 98 ? -0.477 3.345 13.604 1.00 98.69 98 LEU A C 1
ATOM 766 O O . LEU A 1 98 ? -0.217 3.879 12.529 1.00 98.69 98 LEU A O 1
ATOM 770 N N . PHE A 1 99 ? 0.440 3.216 14.565 1.00 98.62 99 PHE A N 1
ATOM 771 C CA . PHE A 1 99 ? 1.824 3.647 14.378 1.00 98.62 99 PHE A CA 1
ATOM 772 C C . PHE A 1 99 ? 2.532 2.792 13.321 1.00 98.62 99 PHE A C 1
ATOM 774 O O . PHE A 1 99 ? 3.115 3.340 12.388 1.00 98.62 99 PHE A O 1
ATOM 781 N N . GLU A 1 100 ? 2.389 1.472 13.393 1.00 98.69 100 GLU A N 1
ATOM 782 C CA . GLU A 1 100 ? 2.923 0.544 12.392 1.00 98.69 100 GLU A CA 1
ATOM 783 C C . GLU A 1 100 ? 2.289 0.754 11.011 1.00 98.69 100 GLU A C 1
ATOM 785 O O . GLU A 1 100 ? 2.986 0.735 9.997 1.00 98.69 100 GLU A O 1
ATOM 790 N N . ALA A 1 101 ? 0.985 1.041 10.950 1.00 98.62 101 ALA A N 1
ATOM 791 C CA . ALA A 1 101 ? 0.312 1.395 9.702 1.00 98.62 101 ALA A CA 1
ATOM 792 C C . ALA A 1 101 ? 0.874 2.682 9.080 1.00 98.62 101 ALA A C 1
ATOM 794 O O . ALA A 1 101 ? 1.168 2.697 7.883 1.00 98.62 101 ALA A O 1
ATOM 795 N N . ARG A 1 102 ? 1.091 3.734 9.885 1.00 98.69 102 ARG A N 1
ATOM 796 C CA . ARG A 1 102 ? 1.742 4.974 9.428 1.00 98.69 102 ARG A CA 1
ATOM 797 C C . ARG A 1 102 ? 3.137 4.701 8.886 1.00 98.69 102 ARG A C 1
ATOM 799 O O . ARG A 1 102 ? 3.456 5.155 7.792 1.00 98.69 102 ARG A O 1
ATOM 806 N N . GLN A 1 103 ? 3.957 3.957 9.626 1.00 98.75 103 GLN A N 1
ATOM 807 C CA . GLN A 1 103 ? 5.317 3.638 9.193 1.00 98.75 103 GLN A CA 1
ATOM 808 C C . GLN A 1 103 ? 5.327 2.845 7.883 1.00 98.75 103 GLN A C 1
ATOM 810 O O . GLN A 1 103 ? 6.058 3.203 6.960 1.00 98.75 103 GLN A O 1
ATOM 815 N N . ALA A 1 104 ? 4.492 1.809 7.768 1.00 98.44 104 ALA A N 1
ATOM 816 C CA . ALA A 1 104 ? 4.430 0.963 6.580 1.00 98.44 104 ALA A CA 1
ATOM 817 C C . ALA A 1 104 ? 3.996 1.735 5.321 1.00 98.44 104 ALA A C 1
ATOM 819 O O . ALA A 1 104 ? 4.562 1.517 4.247 1.00 98.44 104 ALA A O 1
ATOM 820 N N . LEU A 1 105 ? 3.015 2.637 5.450 1.00 98.69 105 LEU A N 1
ATOM 821 C CA . LEU A 1 105 ? 2.527 3.473 4.348 1.00 98.69 105 LEU A CA 1
ATOM 822 C C . LEU A 1 105 ? 3.546 4.550 3.959 1.00 98.69 105 LEU A C 1
ATOM 824 O O . LEU A 1 105 ? 3.862 4.679 2.779 1.00 98.69 105 LEU A O 1
ATOM 828 N N . THR A 1 106 ? 4.114 5.265 4.935 1.00 98.69 106 THR A N 1
ATOM 829 C CA . THR A 1 106 ? 5.161 6.269 4.688 1.00 98.69 106 THR A CA 1
ATOM 830 C C . THR A 1 106 ? 6.372 5.645 4.003 1.00 98.69 106 THR A C 1
ATOM 832 O O . THR A 1 106 ? 6.849 6.180 3.008 1.00 98.69 106 THR A O 1
ATOM 835 N N . ASN A 1 107 ? 6.836 4.484 4.477 1.00 98.25 107 ASN A N 1
ATOM 836 C CA . ASN A 1 107 ? 7.936 3.759 3.846 1.00 98.25 107 ASN A CA 1
ATOM 837 C C . ASN A 1 107 ? 7.605 3.404 2.389 1.00 98.25 107 ASN A C 1
ATOM 839 O O . ASN A 1 107 ? 8.412 3.665 1.503 1.00 98.25 107 ASN A O 1
ATOM 843 N N . ALA A 1 108 ? 6.406 2.875 2.126 1.00 97.69 108 ALA A N 1
ATOM 844 C CA . ALA A 1 108 ? 6.011 2.513 0.770 1.00 97.69 108 ALA A CA 1
ATOM 845 C C . ALA A 1 108 ? 5.980 3.722 -0.181 1.00 97.69 108 ALA A C 1
ATOM 847 O O . ALA A 1 108 ? 6.473 3.629 -1.303 1.00 97.69 108 ALA A O 1
ATOM 848 N N . ILE A 1 109 ? 5.459 4.864 0.280 1.00 98.00 109 ILE A N 1
ATOM 849 C CA . ILE A 1 109 ? 5.462 6.121 -0.482 1.00 98.00 109 ILE A CA 1
ATOM 850 C C . ILE A 1 109 ? 6.896 6.575 -0.773 1.00 98.00 109 ILE A C 1
ATOM 852 O O . ILE A 1 109 ? 7.193 6.928 -1.912 1.00 98.00 109 ILE A O 1
ATOM 856 N N . SER A 1 110 ? 7.785 6.556 0.224 1.00 96.81 110 SER A N 1
ATOM 857 C CA . SER A 1 110 ? 9.188 6.950 0.040 1.00 96.81 110 SER A CA 1
ATOM 858 C C . SER A 1 110 ? 9.891 6.079 -0.996 1.00 96.81 110 SER A C 1
ATOM 860 O O . SER A 1 110 ? 10.500 6.610 -1.918 1.00 96.81 110 SER A O 1
ATOM 862 N N . ARG A 1 111 ? 9.727 4.755 -0.917 1.00 94.88 111 ARG A N 1
ATOM 863 C CA . ARG A 1 111 ? 10.348 3.825 -1.867 1.00 94.88 111 ARG A CA 1
ATOM 864 C C . ARG A 1 111 ? 9.854 4.013 -3.306 1.00 94.88 111 ARG A C 1
ATOM 866 O O . ARG A 1 111 ? 10.626 3.855 -4.243 1.00 94.88 111 ARG A O 1
ATOM 873 N N . LEU A 1 112 ? 8.582 4.369 -3.500 1.00 93.44 112 LEU A N 1
ATOM 874 C CA . LEU A 1 112 ? 8.069 4.714 -4.832 1.00 93.44 112 LEU A CA 1
ATOM 875 C C . LEU A 1 112 ? 8.668 6.023 -5.356 1.00 93.44 112 LEU A C 1
ATOM 877 O O . LEU A 1 112 ? 8.967 6.119 -6.539 1.00 93.44 112 LEU A O 1
ATOM 881 N N . LYS A 1 113 ? 8.876 7.020 -4.491 1.00 92.25 113 LYS A N 1
ATOM 882 C CA . LYS A 1 113 ? 9.529 8.281 -4.879 1.00 92.25 113 LYS A CA 1
ATOM 883 C C . LYS A 1 113 ? 11.004 8.091 -5.232 1.00 92.25 113 LYS A C 1
ATOM 885 O O . LYS A 1 113 ? 11.513 8.789 -6.096 1.00 92.25 113 LYS A O 1
ATOM 890 N N . GLU A 1 114 ? 11.686 7.131 -4.614 1.00 90.00 114 GLU A N 1
ATOM 891 C CA . GLU A 1 114 ? 13.078 6.800 -4.953 1.00 90.00 114 GLU A CA 1
ATOM 892 C C . GLU A 1 114 ? 13.230 6.300 -6.404 1.00 90.00 114 GLU A C 1
ATOM 894 O O . GLU A 1 114 ? 14.266 6.551 -7.022 1.00 90.00 114 GLU A O 1
ATOM 899 N N . LEU A 1 115 ? 12.196 5.673 -6.989 1.00 84.25 115 LEU A N 1
ATOM 900 C CA . LEU A 1 115 ? 12.204 5.283 -8.407 1.00 84.25 115 LEU A CA 1
ATOM 901 C C . LEU A 1 115 ? 12.237 6.472 -9.369 1.00 84.25 115 LEU A C 1
ATOM 903 O O . LEU A 1 115 ? 12.742 6.328 -10.476 1.00 84.25 115 LEU A O 1
ATOM 907 N N . GLU A 1 116 ? 11.727 7.635 -8.963 1.00 75.94 116 GLU A N 1
ATOM 908 C CA . GLU A 1 116 ? 11.736 8.848 -9.792 1.00 75.94 116 GLU A CA 1
ATOM 909 C C . GLU A 1 116 ? 13.170 9.330 -10.089 1.00 75.94 116 GLU A C 1
ATOM 911 O O . GLU A 1 116 ? 13.399 10.053 -11.054 1.00 75.94 116 GLU A O 1
ATOM 916 N N . ILE A 1 117 ? 14.144 8.911 -9.269 1.00 67.19 117 ILE A N 1
ATOM 917 C CA . ILE A 1 117 ? 15.530 9.405 -9.270 1.00 67.19 117 ILE A CA 1
ATOM 918 C C . ILE A 1 117 ? 16.524 8.337 -9.796 1.00 67.19 117 ILE A C 1
ATOM 920 O O . ILE A 1 117 ? 17.690 8.639 -10.048 1.00 67.19 117 ILE A O 1
ATOM 924 N N . SER A 1 118 ? 16.083 7.087 -9.977 1.00 62.12 118 SER A N 1
ATOM 925 C CA . SER A 1 118 ? 16.908 5.930 -10.376 1.00 62.12 118 SER A CA 1
ATOM 926 C C . SER A 1 118 ? 16.915 5.735 -11.911 1.00 62.12 118 SER A C 1
ATOM 928 O O . SER A 1 118 ? 15.957 6.164 -12.557 1.00 62.12 118 SER A O 1
ATOM 930 N N . PRO A 1 119 ? 17.951 5.121 -12.540 1.00 56.81 119 PRO A N 1
ATOM 931 C CA . PRO A 1 119 ? 17.972 4.858 -13.989 1.00 56.81 119 PRO A CA 1
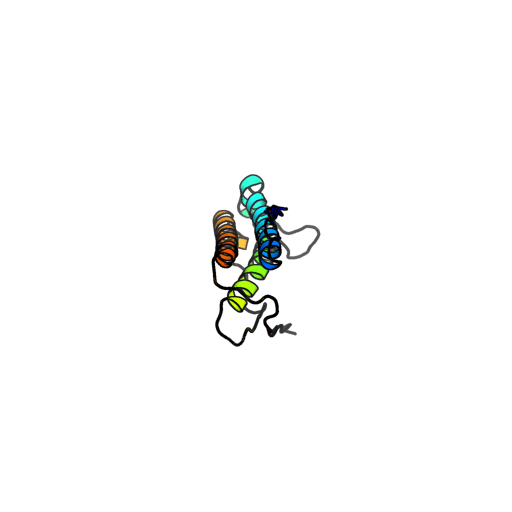ATOM 932 C C . PRO A 1 119 ? 16.706 4.130 -14.474 1.00 56.81 119 PRO A C 1
ATOM 934 O O . PRO A 1 119 ? 16.048 3.459 -13.675 1.00 56.81 119 PRO A O 1
ATOM 937 N N . PRO A 1 120 ? 16.344 4.278 -15.766 1.00 60.66 120 PRO A N 1
ATOM 938 C CA . PRO A 1 120 ? 14.990 4.019 -16.231 1.00 60.66 120 PRO A CA 1
ATOM 939 C C . PRO A 1 120 ? 14.582 2.580 -15.935 1.00 60.66 120 PRO A C 1
ATOM 941 O O . PRO A 1 120 ? 15.161 1.624 -16.444 1.00 60.66 120 PRO A O 1
ATOM 944 N N . THR A 1 121 ? 13.561 2.441 -15.093 1.00 65.19 121 THR A N 1
ATOM 945 C CA . THR A 1 121 ? 12.759 1.224 -15.082 1.00 65.19 121 THR A CA 1
ATOM 946 C C . THR A 1 121 ? 11.994 1.214 -16.400 1.00 65.19 121 THR A C 1
ATOM 948 O O . THR A 1 121 ? 11.153 2.083 -16.632 1.00 65.19 121 THR A O 1
ATOM 951 N N . GLU A 1 122 ? 12.324 0.275 -17.280 1.00 75.94 122 GLU A N 1
ATOM 952 C CA . GLU A 1 122 ? 11.642 0.112 -18.562 1.00 75.94 122 GLU A CA 1
ATOM 953 C C . GLU A 1 122 ? 10.200 -0.345 -18.307 1.00 75.94 122 GLU A C 1
ATOM 955 O O . GLU A 1 122 ? 9.963 -1.423 -17.760 1.00 75.94 122 GLU A O 1
ATOM 960 N N . LEU A 1 123 ? 9.219 0.482 -18.684 1.00 78.50 123 LEU A N 1
ATOM 961 C CA . LEU A 1 123 ? 7.797 0.166 -18.491 1.00 78.50 123 LEU A CA 1
ATOM 962 C C . LEU A 1 123 ? 7.370 -1.089 -19.265 1.00 78.50 123 LEU A C 1
ATOM 964 O O . LEU A 1 123 ? 6.496 -1.822 -18.808 1.00 78.50 123 LEU A O 1
ATOM 968 N N . ASP A 1 124 ? 8.018 -1.343 -20.402 1.00 81.69 124 ASP A N 1
ATOM 969 C CA . ASP A 1 124 ? 7.733 -2.468 -21.295 1.00 81.69 124 ASP A CA 1
ATOM 970 C C . ASP A 1 124 ? 8.536 -3.735 -20.940 1.00 81.69 124 ASP A C 1
ATOM 972 O O . ASP A 1 124 ? 8.553 -4.706 -21.703 1.00 81.69 124 ASP A O 1
ATOM 976 N N . GLN A 1 125 ? 9.208 -3.752 -19.783 1.00 82.75 125 GLN A N 1
ATOM 977 C CA . GLN A 1 125 ? 9.970 -4.910 -19.333 1.00 82.75 125 GLN A CA 1
ATOM 978 C C . GLN A 1 125 ? 9.052 -6.122 -19.124 1.00 82.75 125 GLN A C 1
ATOM 980 O O . GLN A 1 125 ? 8.095 -6.095 -18.344 1.00 82.75 125 GLN A O 1
ATOM 985 N N . ALA A 1 126 ? 9.382 -7.230 -19.788 1.00 89.06 126 ALA A N 1
ATOM 986 C CA . ALA A 1 126 ? 8.648 -8.476 -19.626 1.00 89.06 126 ALA A CA 1
ATOM 987 C C . ALA A 1 126 ? 8.801 -9.022 -18.195 1.00 89.06 126 ALA A C 1
ATOM 989 O O . ALA A 1 126 ? 9.910 -9.143 -17.672 1.00 89.06 126 ALA A O 1
ATOM 990 N N . MET A 1 127 ? 7.679 -9.413 -17.588 1.00 91.00 127 MET A N 1
ATOM 991 C CA . MET A 1 127 ? 7.632 -10.031 -16.261 1.00 91.00 127 MET A CA 1
ATOM 992 C C . MET A 1 127 ? 6.725 -11.260 -16.255 1.00 91.00 127 MET A C 1
ATOM 994 O O . MET A 1 127 ? 5.776 -11.360 -17.033 1.00 91.00 127 MET A O 1
ATOM 998 N N . THR A 1 128 ? 7.002 -12.198 -15.351 1.00 94.25 128 THR A N 1
ATOM 999 C CA . THR A 1 128 ? 6.161 -13.380 -15.132 1.00 94.25 128 THR A CA 1
ATOM 1000 C C . THR A 1 128 ? 5.334 -13.198 -13.869 1.00 94.25 128 THR A C 1
ATOM 1002 O O . THR A 1 128 ? 5.886 -12.976 -12.794 1.00 94.25 128 THR A O 1
ATOM 1005 N N . LEU A 1 129 ? 4.014 -13.342 -13.979 1.00 91.88 129 LEU A N 1
ATOM 1006 C CA . LEU A 1 129 ? 3.127 -13.401 -12.820 1.00 91.88 129 LEU A CA 1
ATOM 1007 C C . LEU A 1 129 ? 2.997 -14.851 -12.340 1.00 91.88 129 LEU A C 1
ATOM 1009 O O . LEU A 1 129 ? 2.459 -15.697 -13.051 1.00 91.88 129 LEU A O 1
ATOM 1013 N N . ASN A 1 130 ? 3.439 -15.123 -11.114 1.00 90.31 130 ASN A N 1
ATOM 1014 C CA . ASN A 1 130 ? 3.175 -16.374 -10.417 1.00 90.31 130 ASN A CA 1
ATOM 1015 C C . ASN A 1 130 ? 2.028 -16.182 -9.416 1.00 90.31 130 ASN A C 1
ATOM 1017 O O . ASN A 1 130 ? 2.201 -15.552 -8.367 1.00 90.31 130 ASN A O 1
ATOM 1021 N N . ALA A 1 131 ? 0.860 -16.723 -9.755 1.00 79.19 131 ALA A N 1
ATOM 1022 C CA . ALA A 1 131 ? -0.338 -16.681 -8.926 1.00 79.19 131 ALA A CA 1
ATOM 1023 C C . ALA A 1 131 ? -0.875 -18.104 -8.741 1.00 79.19 131 ALA A C 1
ATOM 1025 O O . ALA A 1 131 ? -1.518 -18.661 -9.632 1.00 79.19 131 ALA A O 1
ATOM 1026 N N . VAL A 1 132 ? -0.607 -18.695 -7.580 1.00 76.50 132 VAL A N 1
ATOM 1027 C CA . VAL A 1 132 ? -1.120 -20.005 -7.192 1.00 76.50 132 VAL A CA 1
ATOM 1028 C C . VAL A 1 132 ? -2.294 -19.772 -6.253 1.00 76.50 132 VAL A C 1
ATOM 1030 O O . VAL A 1 132 ? -2.127 -19.299 -5.137 1.00 76.50 132 VAL A O 1
ATOM 1033 N N . THR A 1 133 ? -3.505 -20.122 -6.684 1.00 59.19 133 THR A N 1
ATOM 1034 C CA . THR A 1 133 ? -4.645 -20.185 -5.757 1.00 59.19 133 THR A CA 1
ATOM 1035 C C . THR A 1 133 ? -4.603 -21.555 -5.078 1.00 59.19 133 THR A C 1
ATOM 1037 O O . THR A 1 133 ? -4.798 -22.548 -5.781 1.00 59.19 133 THR A O 1
ATOM 1040 N N . PRO A 1 134 ? -4.313 -21.669 -3.766 1.00 61.47 134 PRO A N 1
ATOM 1041 C CA . PRO A 1 134 ? -4.367 -22.961 -3.094 1.00 61.47 134 PRO A CA 1
ATOM 1042 C C . PRO A 1 134 ? -5.820 -23.452 -3.086 1.00 61.47 134 PRO A C 1
ATOM 1044 O O . PRO A 1 134 ? -6.719 -22.678 -2.746 1.00 61.47 134 PRO A O 1
ATOM 1047 N N . PHE A 1 135 ? -6.025 -24.706 -3.498 1.00 49.03 135 PHE A N 1
ATOM 1048 C CA . PHE A 1 135 ? -7.311 -25.407 -3.425 1.00 49.03 135 PHE A CA 1
ATOM 1049 C C . PHE A 1 135 ? -7.664 -25.790 -1.986 1.00 49.03 135 PHE A C 1
ATOM 1051 O O . PHE A 1 135 ? -6.729 -26.130 -1.223 1.00 49.03 135 PHE A O 1
#

Sequence (135 aa):
MSETTESGDHNPEPTQLIQLLFVSTTVLQQALDLVNNVLTQDNQLTAQSKYLPGSTIGKHLRHARDHFILLLDCVTGAEPYVLSYDIRSRNTPMESNLFEARQALTNAISRLKELEISPPTELDQAMTLNAVTPF